Protein AF-A0A923VGC0-F1 (afdb_monomer_lite)

pLDDT: mean 91.47, std 9.81, range [55.91, 98.12]

Secondary structure (DSSP, 8-state):
--HHHHHHTTSS-EEEE--STTHHHHHHHHHTTS-EEEE-S-HHHHHHHHTT--TT--S--

Sequence (61 aa):
MGIFSDIAAKQKSIAIIGLGYVGLPLALEFAKKFKVVGFDINPKRVSMLNNHEDPSKEVSP

Foldseek 3Di:
DDPVVCFQVQVDEAEQEACPLPRVVVQVVVVVRGHYHYDYPDVVCVVCVVVVHDPPPSDPD

Radius of gyration: 12.61 Å; chains: 1; bounding box: 37×19×26 Å

Structure (mmCIF, N/CA/C/O backbone):
data_AF-A0A923VGC0-F1
#
_entry.id   AF-A0A923VGC0-F1
#
loop_
_atom_site.group_PDB
_atom_site.id
_atom_site.type_symbol
_atom_site.label_atom_id
_atom_site.label_alt_id
_atom_site.label_comp_id
_atom_site.label_asym_id
_atom_site.label_entity_id
_atom_site.label_seq_id
_atom_site.pdbx_PDB_ins_code
_atom_site.Cartn_x
_atom_site.Cartn_y
_atom_site.Cartn_z
_atom_site.occupancy
_atom_site.B_iso_or_equiv
_atom_site.auth_seq_id
_atom_site.auth_comp_id
_atom_site.auth_asym_id
_atom_site.auth_atom_id
_atom_site.pdbx_PDB_model_num
ATOM 1 N N . MET A 1 1 ? -25.258 5.302 10.552 1.00 66.31 1 MET A N 1
ATOM 2 C CA . MET A 1 1 ? -23.802 5.117 10.744 1.00 66.31 1 MET A CA 1
ATOM 3 C C . MET A 1 1 ? -23.083 5.767 9.577 1.00 66.31 1 MET A C 1
ATOM 5 O O . MET A 1 1 ? -23.542 5.618 8.452 1.00 66.31 1 MET A O 1
ATOM 9 N N . GLY A 1 2 ? -22.068 6.591 9.844 1.00 89.75 2 GLY A N 1
ATOM 10 C CA . GLY A 1 2 ? -21.341 7.325 8.805 1.00 89.75 2 GLY A CA 1
ATOM 11 C C . GLY A 1 2 ? -20.246 6.471 8.168 1.00 89.75 2 GLY A C 1
ATOM 12 O O . GLY A 1 2 ? -19.700 5.583 8.816 1.00 89.75 2 GLY A O 1
ATOM 13 N N . ILE A 1 3 ? -19.881 6.780 6.920 1.00 93.44 3 ILE A N 1
ATOM 14 C CA . ILE A 1 3 ? -18.841 6.059 6.164 1.00 93.44 3 ILE A CA 1
ATOM 15 C C . ILE A 1 3 ? -17.529 5.908 6.946 1.00 93.44 3 ILE A C 1
ATOM 17 O O . ILE A 1 3 ? -16.923 4.841 6.941 1.00 93.44 3 ILE A O 1
ATOM 21 N N . PHE A 1 4 ? -17.123 6.952 7.672 1.00 94.00 4 PHE A N 1
ATOM 22 C CA . PHE A 1 4 ? -15.927 6.914 8.506 1.00 94.00 4 PHE A CA 1
ATOM 23 C C . PHE A 1 4 ? -16.050 5.905 9.654 1.00 94.00 4 PHE A C 1
ATOM 25 O O . PHE A 1 4 ? -15.111 5.154 9.897 1.00 94.00 4 PHE A O 1
ATOM 32 N N . SER A 1 5 ? -17.204 5.843 10.327 1.00 96.38 5 SER A N 1
ATOM 33 C CA . SER A 1 5 ? -17.450 4.886 11.412 1.00 96.38 5 SER A CA 1
ATOM 34 C C . SER A 1 5 ? -17.338 3.443 10.921 1.00 96.38 5 SER A C 1
ATOM 36 O O . SER A 1 5 ? -16.717 2.625 11.592 1.00 96.38 5 SER A O 1
ATOM 38 N N . ASP A 1 6 ? -17.866 3.142 9.733 1.00 96.31 6 ASP A N 1
ATOM 39 C CA . ASP A 1 6 ? -17.802 1.797 9.147 1.00 96.31 6 ASP A CA 1
ATOM 40 C C . ASP A 1 6 ? -16.362 1.398 8.767 1.00 96.31 6 ASP A C 1
ATOM 42 O O . ASP A 1 6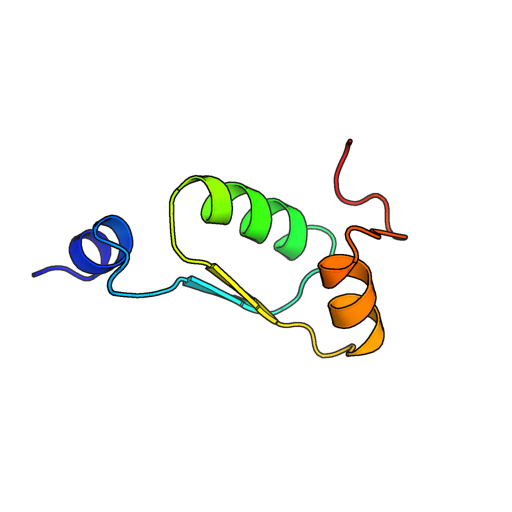 ? -15.967 0.240 8.925 1.00 96.31 6 ASP A O 1
ATOM 46 N N . ILE A 1 7 ? -15.561 2.351 8.271 1.00 96.31 7 ILE A N 1
ATOM 47 C CA . ILE A 1 7 ? -14.136 2.147 7.956 1.00 96.31 7 ILE A CA 1
ATOM 48 C C . ILE A 1 7 ? -13.325 1.965 9.246 1.00 96.31 7 ILE A C 1
ATOM 50 O O . ILE A 1 7 ? -12.508 1.049 9.337 1.00 96.31 7 ILE A O 1
ATOM 54 N N . ALA A 1 8 ? -13.580 2.792 10.264 1.00 94.50 8 ALA A N 1
ATOM 55 C CA . ALA A 1 8 ? -12.933 2.701 11.571 1.00 94.50 8 ALA A CA 1
ATOM 56 C C . ALA A 1 8 ? -13.260 1.379 12.285 1.00 94.50 8 ALA A C 1
ATOM 58 O O . ALA A 1 8 ? -12.378 0.767 12.882 1.00 94.50 8 ALA A O 1
ATOM 59 N N . ALA A 1 9 ? -14.495 0.889 12.148 1.00 95.69 9 ALA A N 1
ATOM 60 C CA . ALA A 1 9 ? -14.923 -0.427 12.622 1.00 95.69 9 ALA A CA 1
ATOM 61 C C . ALA A 1 9 ? -14.462 -1.590 11.715 1.00 95.69 9 ALA A C 1
ATOM 63 O O . ALA A 1 9 ? -14.822 -2.739 11.966 1.00 95.69 9 ALA A O 1
ATOM 64 N N . LYS A 1 10 ? -13.685 -1.312 10.654 1.00 93.75 10 LYS A N 1
ATOM 65 C CA . LYS A 1 10 ? -13.170 -2.280 9.665 1.00 93.75 10 LYS A CA 1
ATOM 66 C C . LYS A 1 10 ? -14.255 -3.110 8.954 1.00 93.75 10 LYS A C 1
ATOM 68 O O . LYS A 1 10 ? -13.959 -4.168 8.399 1.00 93.75 10 LYS A O 1
ATOM 73 N N . GLN A 1 11 ? -15.496 -2.623 8.922 1.00 95.81 11 GLN A N 1
ATOM 74 C CA . GLN A 1 11 ? -16.610 -3.230 8.180 1.00 95.81 11 GLN A CA 1
ATOM 75 C C . GLN A 1 11 ? -16.547 -2.891 6.684 1.00 95.81 11 GLN A C 1
ATOM 77 O O . GLN A 1 11 ? -17.017 -3.657 5.845 1.00 95.81 11 GLN A O 1
ATOM 82 N N . LYS A 1 12 ? -15.920 -1.760 6.342 1.00 96.31 12 LYS A N 1
ATOM 83 C CA . LYS A 1 12 ? -15.593 -1.355 4.969 1.00 96.31 12 LYS A CA 1
ATOM 84 C C . LYS A 1 12 ? -14.083 -1.286 4.771 1.00 96.31 12 LYS A C 1
ATOM 86 O O . LYS A 1 12 ? -13.326 -1.138 5.728 1.00 96.31 12 LYS A O 1
ATOM 91 N N . SER A 1 13 ? -13.659 -1.420 3.517 1.00 96.75 13 SER A N 1
ATOM 92 C CA . SER A 1 13 ? -12.245 -1.384 3.129 1.00 96.75 13 SER A CA 1
ATOM 93 C C . SER A 1 13 ? -11.946 -0.140 2.299 1.00 96.75 13 SER A C 1
ATOM 95 O O . SER A 1 13 ? 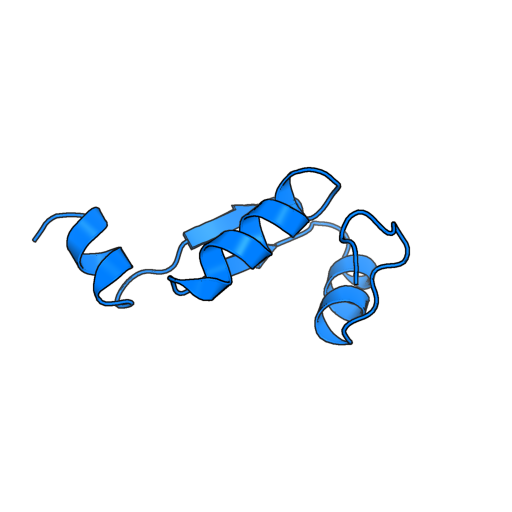-12.815 0.338 1.572 1.00 96.75 13 SER A O 1
ATOM 97 N N . ILE A 1 14 ? -10.715 0.351 2.388 1.00 97.88 14 ILE A N 1
ATOM 98 C CA . ILE A 1 14 ? -10.174 1.391 1.509 1.00 97.88 14 ILE A CA 1
ATOM 99 C C . ILE A 1 14 ? -9.477 0.692 0.340 1.00 97.88 14 ILE A C 1
ATOM 101 O O . ILE A 1 14 ? -8.642 -0.180 0.566 1.00 97.88 14 ILE A O 1
ATOM 105 N N . ALA A 1 15 ? -9.805 1.061 -0.896 1.00 98.06 15 ALA A N 1
ATOM 106 C CA . ALA A 1 15 ? -9.082 0.590 -2.074 1.00 98.06 15 ALA A CA 1
ATOM 107 C C . ALA A 1 15 ? -8.106 1.672 -2.549 1.00 98.06 15 ALA A C 1
ATOM 109 O O . ALA A 1 15 ? -8.512 2.819 -2.736 1.00 98.06 15 ALA A O 1
ATOM 110 N N . ILE A 1 16 ? -6.839 1.309 -2.753 1.00 98.06 16 ILE A N 1
ATOM 111 C CA . ILE A 1 16 ? -5.825 2.181 -3.359 1.00 98.06 16 ILE A CA 1
ATOM 112 C C . ILE A 1 16 ? -5.500 1.629 -4.748 1.00 98.06 16 ILE A C 1
ATOM 114 O O . ILE A 1 16 ? -5.039 0.494 -4.873 1.00 98.06 16 ILE A O 1
ATOM 118 N N . ILE A 1 17 ? -5.786 2.422 -5.783 1.00 97.94 17 ILE A N 1
ATOM 119 C CA . ILE A 1 17 ? -5.603 2.059 -7.194 1.00 97.94 17 ILE A CA 1
ATOM 120 C C . ILE A 1 17 ? -4.313 2.704 -7.706 1.00 97.94 17 ILE A C 1
ATOM 122 O O . ILE A 1 17 ? -4.190 3.927 -7.713 1.00 97.94 17 ILE A O 1
ATOM 126 N N . GLY A 1 18 ? -3.378 1.872 -8.156 1.00 96.00 18 GLY A N 1
ATOM 127 C CA . GLY A 1 18 ? -2.012 2.250 -8.497 1.00 96.00 18 GLY A CA 1
ATOM 128 C C . GLY A 1 18 ? -1.106 2.138 -7.276 1.00 96.00 18 GLY A C 1
ATOM 129 O O . GLY A 1 18 ? -1.289 2.849 -6.291 1.00 96.00 18 GLY A O 1
ATOM 130 N N . LEU A 1 19 ? -0.112 1.255 -7.340 1.00 95.25 19 LEU A N 1
ATOM 131 C CA . LEU A 1 19 ? 0.803 0.975 -6.235 1.00 95.25 19 LEU A CA 1
ATOM 132 C C . LEU A 1 19 ? 2.211 1.475 -6.533 1.00 95.25 19 LEU A C 1
ATOM 134 O O . LEU A 1 19 ? 3.150 0.813 -6.132 1.00 95.25 19 LEU A O 1
ATOM 138 N N . GLY A 1 20 ? 2.378 2.584 -7.254 1.00 91.69 20 GLY A N 1
ATOM 139 C CA . GLY A 1 20 ? 3.681 3.240 -7.453 1.00 91.69 20 GLY A CA 1
ATOM 140 C C . GLY A 1 20 ? 4.075 4.152 -6.283 1.00 91.69 20 GLY A C 1
ATOM 141 O O . GLY A 1 20 ? 3.500 4.051 -5.197 1.00 91.69 20 GLY A O 1
ATOM 142 N N . TYR A 1 21 ? 4.970 5.108 -6.552 1.00 90.56 21 TYR A N 1
ATOM 143 C CA . TYR A 1 21 ? 5.639 5.947 -5.547 1.00 90.56 21 TYR A CA 1
ATOM 144 C C . TYR A 1 21 ? 4.727 6.590 -4.500 1.00 90.56 21 TYR A C 1
ATOM 146 O O . TYR A 1 21 ? 5.094 6.692 -3.337 1.00 90.56 21 TYR A O 1
ATOM 154 N N . VAL A 1 22 ? 3.525 7.014 -4.890 1.00 92.88 22 VAL A N 1
ATOM 155 C CA . VAL A 1 22 ? 2.559 7.616 -3.958 1.00 92.88 22 VAL A CA 1
ATOM 156 C C . VAL A 1 22 ? 1.624 6.566 -3.361 1.00 92.88 22 VAL A C 1
ATOM 158 O O . VAL A 1 22 ? 1.322 6.590 -2.168 1.00 92.88 22 VAL A O 1
ATOM 161 N N . GLY A 1 23 ? 1.141 5.647 -4.194 1.00 94.69 23 GLY A N 1
ATOM 162 C CA . GLY A 1 23 ? 0.087 4.715 -3.813 1.00 94.69 23 GLY A CA 1
ATOM 163 C C . GLY A 1 23 ? 0.555 3.634 -2.846 1.00 94.69 23 GLY A C 1
ATOM 164 O O . GLY A 1 23 ? -0.173 3.314 -1.909 1.00 94.69 23 GLY A O 1
ATOM 165 N N . LEU A 1 24 ? 1.768 3.103 -3.022 1.00 94.94 24 LEU A N 1
ATOM 166 C CA . LEU A 1 24 ? 2.298 2.052 -2.154 1.00 94.94 24 LEU A CA 1
ATOM 167 C C . LEU A 1 24 ? 2.544 2.550 -0.716 1.00 94.94 24 LEU A C 1
ATOM 169 O O . LEU A 1 24 ? 1.967 1.951 0.196 1.00 94.94 24 LEU A O 1
ATOM 173 N N . PRO A 1 25 ? 3.278 3.655 -0.466 1.00 94.44 25 PRO A N 1
ATOM 174 C CA . PRO A 1 25 ? 3.411 4.190 0.890 1.00 94.44 25 PRO A CA 1
ATOM 175 C C . PRO A 1 25 ? 2.059 4.526 1.530 1.00 94.44 25 PRO A C 1
ATOM 177 O O . PRO A 1 25 ? 1.832 4.215 2.698 1.00 94.44 25 PRO A O 1
ATOM 180 N N . LEU A 1 26 ? 1.118 5.089 0.763 1.00 95.75 26 LEU A N 1
ATOM 181 C CA . LEU A 1 26 ? -0.221 5.417 1.258 1.00 95.75 26 LEU A CA 1
ATOM 182 C C . LEU A 1 26 ? -1.018 4.168 1.661 1.00 95.75 26 LEU A C 1
ATOM 184 O O . LEU A 1 26 ? -1.660 4.153 2.714 1.00 95.75 26 LEU A O 1
ATOM 188 N N . ALA A 1 27 ? -0.973 3.116 0.839 1.00 96.44 27 ALA A N 1
ATOM 189 C CA . ALA A 1 27 ? -1.626 1.847 1.131 1.00 96.44 27 ALA A CA 1
ATOM 190 C C . ALA A 1 27 ? -1.075 1.229 2.422 1.00 96.44 27 ALA A C 1
ATOM 192 O O . ALA A 1 27 ? -1.859 0.784 3.261 1.00 96.44 27 ALA A O 1
ATOM 193 N N . LEU A 1 28 ? 0.247 1.261 2.615 1.00 94.44 28 LEU A N 1
ATOM 194 C CA . LEU A 1 28 ? 0.897 0.747 3.820 1.00 94.44 28 LEU A CA 1
ATOM 195 C C . LEU A 1 28 ? 0.542 1.567 5.065 1.00 94.44 28 LEU A C 1
ATOM 197 O O . LEU A 1 28 ? 0.173 0.989 6.087 1.00 94.44 28 LEU A O 1
ATOM 201 N N . GLU A 1 29 ? 0.585 2.900 4.993 1.00 95.94 29 GLU A N 1
ATOM 202 C CA . GLU A 1 29 ? 0.219 3.756 6.128 1.00 95.94 29 GLU A CA 1
ATOM 203 C C . GLU A 1 29 ? -1.248 3.584 6.535 1.00 95.94 29 GLU A C 1
ATOM 205 O O . GLU A 1 29 ? -1.562 3.507 7.727 1.00 95.94 29 GLU A O 1
ATOM 210 N N . PHE A 1 30 ? -2.165 3.454 5.572 1.00 96.81 30 PHE A N 1
ATOM 211 C CA . PHE A 1 30 ? -3.558 3.158 5.894 1.00 96.81 30 PHE A CA 1
ATOM 212 C C . PHE A 1 30 ? -3.750 1.736 6.418 1.00 96.81 30 PHE A C 1
ATOM 214 O O . PHE A 1 30 ? -4.564 1.551 7.325 1.00 96.81 30 PHE A O 1
ATOM 221 N N . ALA A 1 31 ? -2.998 0.750 5.923 1.00 96.00 31 ALA A N 1
ATOM 222 C CA . ALA A 1 31 ? -3.095 -0.639 6.372 1.00 96.00 31 ALA A CA 1
ATOM 223 C C . ALA A 1 31 ? -2.715 -0.810 7.853 1.00 96.00 31 ALA A C 1
ATOM 225 O O . ALA A 1 31 ? -3.237 -1.704 8.520 1.00 96.00 31 ALA A O 1
ATOM 226 N N . LYS A 1 32 ? -1.896 0.095 8.415 1.00 95.44 32 LYS A N 1
ATOM 227 C CA . LYS A 1 32 ? -1.612 0.141 9.863 1.00 95.44 32 LYS A CA 1
ATOM 228 C C . LYS A 1 32 ? -2.868 0.380 10.714 1.00 95.44 32 LYS A C 1
ATOM 230 O O . LYS A 1 32 ? -2.884 0.014 11.887 1.00 95.44 32 LYS A O 1
ATOM 235 N N . LYS A 1 33 ? -3.912 1.014 10.162 1.00 96.31 33 LYS A N 1
ATOM 236 C CA . LYS A 1 33 ? -5.115 1.442 10.908 1.00 96.31 33 LYS A CA 1
ATOM 237 C C . LYS A 1 33 ? -6.411 0.809 10.398 1.00 96.31 33 LYS A C 1
ATOM 239 O O . LYS A 1 33 ? -7.276 0.453 11.198 1.00 96.31 33 LYS A O 1
ATOM 244 N N . PHE A 1 34 ? -6.549 0.636 9.089 1.00 97.50 34 PHE A N 1
ATOM 245 C CA . PHE A 1 34 ? -7.789 0.247 8.420 1.00 97.50 34 PHE A CA 1
ATOM 246 C C . PHE A 1 34 ? -7.602 -1.004 7.562 1.00 97.50 34 PHE A C 1
ATOM 248 O O . PHE A 1 34 ? -6.485 -1.420 7.266 1.00 97.50 34 PHE A O 1
ATOM 255 N N . LYS A 1 35 ? -8.715 -1.605 7.131 1.00 97.81 35 LYS A N 1
ATOM 256 C CA . LYS A 1 35 ? -8.679 -2.654 6.109 1.00 97.81 35 LYS A CA 1
ATOM 257 C C . LYS A 1 35 ? -8.419 -2.000 4.749 1.00 97.81 35 LYS A C 1
ATOM 259 O O . LYS A 1 35 ? -9.222 -1.177 4.310 1.00 97.81 35 LYS A O 1
ATOM 264 N N . VAL A 1 36 ? -7.313 -2.356 4.098 1.00 98.12 36 VAL A N 1
ATOM 265 C CA . VAL A 1 36 ? -6.888 -1.777 2.814 1.00 98.12 36 VAL A CA 1
ATOM 266 C C . VAL A 1 36 ? -6.734 -2.873 1.765 1.00 98.12 36 VAL A C 1
ATOM 268 O O . VAL A 1 36 ? -6.249 -3.959 2.071 1.00 98.12 36 VAL A O 1
ATOM 271 N N . VAL A 1 37 ? -7.146 -2.582 0.532 1.00 97.81 37 VAL A N 1
ATOM 272 C CA . VAL A 1 37 ? -6.897 -3.404 -0.656 1.00 97.81 37 VAL A CA 1
ATOM 273 C C . VAL A 1 37 ? -6.081 -2.573 -1.640 1.00 97.81 37 VAL A C 1
ATOM 275 O O . VAL A 1 37 ? -6.538 -1.528 -2.102 1.00 97.81 37 VAL A O 1
ATOM 278 N N . GLY A 1 38 ? -4.868 -3.024 -1.949 1.00 97.19 38 GLY A N 1
ATOM 279 C CA . GLY A 1 38 ? -4.055 -2.447 -3.015 1.00 97.19 38 GLY A CA 1
ATOM 280 C C . GLY A 1 38 ? -4.378 -3.094 -4.359 1.00 97.19 38 GLY A C 1
ATOM 281 O O . GLY A 1 38 ? -4.525 -4.313 -4.436 1.00 97.19 38 GLY A O 1
ATOM 282 N N . PHE A 1 39 ? -4.468 -2.294 -5.415 1.00 97.69 39 PHE A N 1
ATOM 283 C CA . PHE A 1 39 ? -4.629 -2.770 -6.787 1.00 97.69 39 PHE A CA 1
ATOM 284 C C . PHE A 1 39 ? -3.617 -2.082 -7.696 1.00 97.69 39 PHE A C 1
ATOM 286 O O . PHE A 1 39 ? -3.459 -0.865 -7.641 1.00 97.69 39 PHE A O 1
ATOM 293 N N . ASP A 1 40 ? -2.991 -2.844 -8.585 1.00 96.62 40 ASP A N 1
ATOM 294 C CA . ASP A 1 40 ? -2.161 -2.317 -9.662 1.00 96.62 40 ASP A CA 1
ATOM 295 C C . ASP A 1 40 ? -2.482 -3.063 -10.960 1.00 96.62 40 ASP A C 1
ATOM 297 O O . ASP A 1 40 ? -2.816 -4.249 -10.934 1.00 96.62 40 ASP A O 1
ATOM 301 N N . ILE A 1 41 ? -2.385 -2.372 -12.097 1.00 97.19 41 ILE A N 1
ATOM 302 C CA . ILE A 1 41 ? -2.620 -2.979 -13.412 1.00 97.19 41 ILE A CA 1
ATOM 303 C C . ILE A 1 41 ? -1.527 -3.991 -13.775 1.00 97.19 41 ILE A C 1
ATOM 305 O O . ILE A 1 41 ? -1.746 -4.868 -14.608 1.00 97.19 41 ILE A O 1
ATOM 309 N N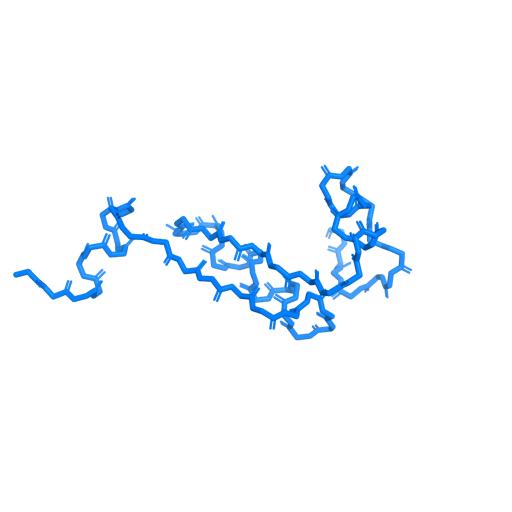 . ASN A 1 42 ? -0.346 -3.880 -13.162 1.00 95.44 42 ASN A N 1
ATOM 310 C CA . ASN A 1 42 ? 0.766 -4.783 -13.383 1.00 95.44 42 ASN A CA 1
ATOM 311 C C . ASN A 1 42 ? 0.698 -5.9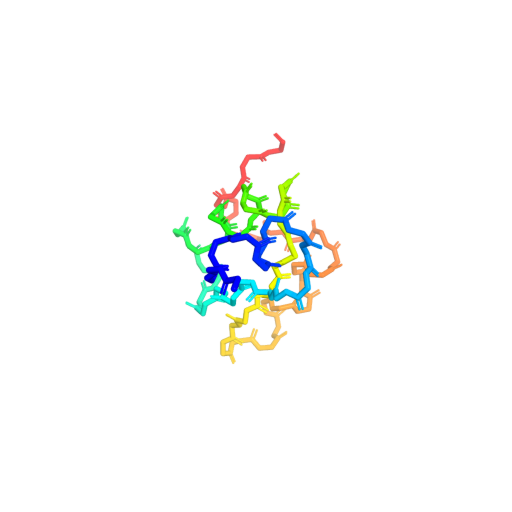84 -12.413 1.00 95.44 42 ASN A C 1
ATOM 313 O O . ASN A 1 42 ? 1.098 -5.857 -11.249 1.00 95.44 42 ASN A O 1
ATOM 317 N N . PRO A 1 43 ? 0.289 -7.183 -12.874 1.00 96.00 43 PRO A N 1
ATOM 318 C CA . PRO A 1 43 ? 0.156 -8.352 -12.004 1.00 96.00 43 PRO A CA 1
ATOM 319 C C . PRO A 1 43 ? 1.497 -8.815 -11.422 1.00 96.00 43 PRO A C 1
ATOM 321 O O . PRO A 1 43 ? 1.537 -9.337 -10.308 1.00 96.00 43 PRO A O 1
ATOM 324 N N . LYS A 1 44 ? 2.613 -8.586 -12.131 1.00 94.75 44 LYS A N 1
ATOM 325 C CA . LYS A 1 44 ? 3.953 -8.902 -11.622 1.00 94.75 44 LYS A CA 1
ATOM 326 C C . LYS A 1 44 ? 4.286 -8.030 -10.414 1.00 94.75 44 LYS A C 1
ATOM 328 O O . LYS A 1 44 ? 4.778 -8.554 -9.422 1.00 94.75 44 LYS A O 1
ATOM 333 N N . ARG A 1 45 ? 3.971 -6.729 -10.468 1.00 92.38 45 ARG A N 1
ATOM 334 C CA . ARG A 1 45 ? 4.168 -5.813 -9.333 1.00 92.38 45 ARG A CA 1
ATOM 335 C C . 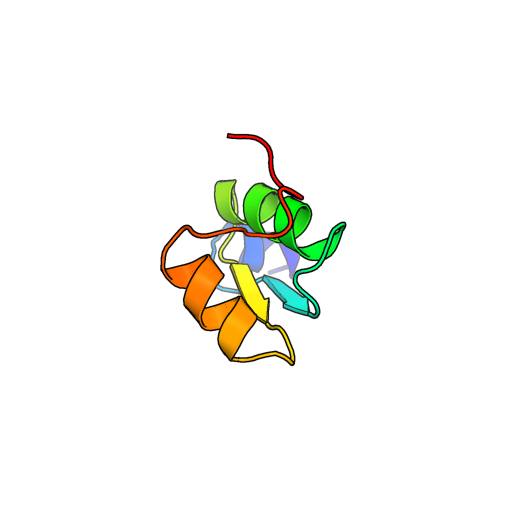ARG A 1 45 ? 3.354 -6.263 -8.122 1.00 92.38 45 ARG A C 1
ATOM 337 O O . ARG A 1 45 ? 3.913 -6.377 -7.040 1.00 92.38 45 ARG A O 1
ATOM 344 N N . VAL A 1 46 ? 2.074 -6.588 -8.313 1.00 94.81 46 VAL A N 1
ATOM 345 C CA . VAL A 1 46 ? 1.214 -7.108 -7.234 1.00 94.81 46 VAL A CA 1
ATOM 346 C C . VAL A 1 46 ? 1.801 -8.381 -6.616 1.00 94.81 46 VAL A C 1
ATOM 348 O O . VAL A 1 46 ? 1.878 -8.487 -5.395 1.00 94.81 46 VAL A O 1
ATOM 351 N N . SER A 1 47 ? 2.260 -9.329 -7.439 1.00 95.56 47 SER A N 1
ATOM 352 C CA . SER A 1 47 ? 2.878 -10.566 -6.947 1.00 95.56 47 SER A CA 1
ATOM 353 C C . SER A 1 47 ? 4.149 -10.309 -6.137 1.00 95.56 47 SER A C 1
ATOM 355 O O . SER A 1 47 ? 4.333 -10.944 -5.105 1.00 95.56 47 SER A O 1
ATOM 357 N N . MET A 1 48 ? 5.018 -9.401 -6.587 1.00 93.81 48 MET A N 1
ATOM 358 C CA . MET A 1 48 ? 6.250 -9.052 -5.872 1.00 93.81 48 MET A CA 1
ATOM 359 C C . MET A 1 48 ? 5.942 -8.398 -4.521 1.00 93.81 48 MET A C 1
ATOM 361 O O . MET A 1 48 ? 6.456 -8.836 -3.496 1.00 93.81 48 MET A O 1
ATOM 365 N N . LEU A 1 49 ? 5.020 -7.431 -4.492 1.00 93.69 49 LEU A N 1
ATOM 366 C CA . LEU A 1 49 ? 4.625 -6.750 -3.257 1.00 93.69 49 LEU A CA 1
ATOM 367 C C . LEU A 1 49 ? 3.990 -7.710 -2.239 1.00 93.69 49 LEU A C 1
ATOM 369 O O . LEU A 1 49 ? 4.296 -7.627 -1.052 1.00 93.69 49 LEU A O 1
ATOM 373 N N . ASN A 1 50 ? 3.174 -8.671 -2.688 1.00 93.69 50 ASN A N 1
ATOM 374 C CA . ASN A 1 50 ? 2.630 -9.724 -1.818 1.00 93.69 50 ASN A CA 1
ATOM 375 C C . ASN A 1 50 ? 3.717 -10.656 -1.249 1.00 93.69 50 ASN A C 1
ATOM 377 O O . ASN A 1 50 ? 3.526 -11.245 -0.187 1.00 93.69 50 ASN A O 1
ATOM 381 N N . ASN A 1 51 ? 4.861 -10.760 -1.929 1.00 94.44 51 ASN A N 1
ATOM 382 C CA . ASN A 1 51 ? 6.042 -11.485 -1.467 1.00 94.44 51 ASN A CA 1
ATOM 383 C C . ASN A 1 51 ? 7.011 -10.600 -0.658 1.00 94.44 51 ASN A C 1
ATOM 385 O O . ASN A 1 51 ? 8.109 -11.048 -0.345 1.00 94.44 51 ASN A O 1
ATOM 389 N N . HIS A 1 52 ? 6.610 -9.381 -0.276 1.00 89.69 52 HIS A N 1
ATOM 390 C CA . HIS A 1 52 ? 7.441 -8.396 0.433 1.00 89.69 52 HIS A CA 1
ATOM 391 C C . HIS A 1 52 ? 8.656 -7.905 -0.376 1.00 89.69 52 HIS A C 1
ATOM 393 O O . HIS A 1 52 ? 9.645 -7.440 0.189 1.00 89.69 52 HIS A O 1
ATOM 399 N N . GLU A 1 53 ? 8.576 -7.968 -1.704 1.00 89.19 53 GLU A N 1
ATOM 400 C CA . GLU A 1 53 ? 9.599 -7.466 -2.616 1.00 89.19 53 GLU A CA 1
ATOM 401 C C . GLU A 1 53 ? 9.135 -6.150 -3.259 1.00 89.19 53 GLU A C 1
ATOM 403 O O . GLU A 1 53 ? 8.243 -6.143 -4.110 1.00 89.19 53 GLU A O 1
ATOM 408 N N . ASP A 1 54 ? 9.768 -5.029 -2.893 1.00 84.94 54 ASP A N 1
ATOM 409 C CA . ASP A 1 54 ? 9.629 -3.759 -3.617 1.00 84.94 54 ASP A CA 1
ATOM 410 C C . ASP A 1 54 ? 10.916 -3.432 -4.403 1.00 84.94 54 ASP A C 1
ATOM 412 O O . ASP A 1 54 ? 11.877 -2.895 -3.842 1.00 84.94 54 ASP A O 1
ATOM 416 N N . PRO A 1 55 ? 10.958 -3.702 -5.721 1.00 73.56 55 PRO A N 1
ATOM 417 C CA . PRO A 1 55 ? 12.126 -3.405 -6.545 1.00 73.56 55 PRO A CA 1
ATOM 418 C C . PRO A 1 55 ? 12.305 -1.901 -6.786 1.00 73.56 55 PRO A C 1
ATOM 420 O O . PRO A 1 55 ? 13.392 -1.474 -7.174 1.00 73.56 55 PRO A O 1
ATOM 423 N N . SER A 1 56 ? 11.251 -1.101 -6.589 1.00 75.50 56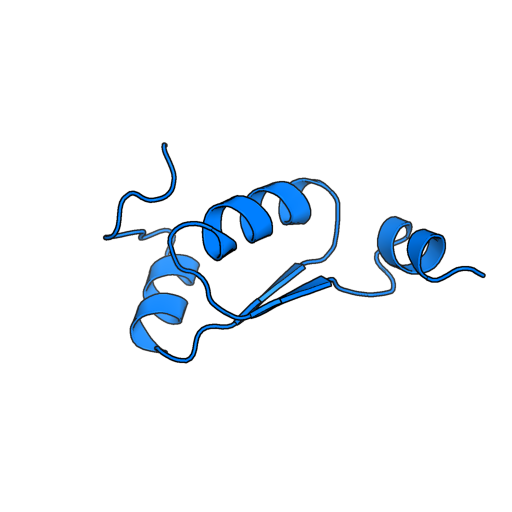 SER A N 1
ATOM 424 C CA . SER A 1 56 ? 11.291 0.343 -6.814 1.00 75.50 56 SER A CA 1
ATOM 425 C C . SER A 1 56 ? 11.885 1.123 -5.639 1.00 75.50 56 SER A C 1
ATOM 427 O O . SER A 1 56 ? 12.267 2.276 -5.831 1.00 75.50 56 SER A O 1
ATOM 429 N N . LYS A 1 57 ? 12.062 0.482 -4.469 1.00 74.56 57 LYS A N 1
ATOM 430 C CA . LYS A 1 57 ? 12.550 1.114 -3.227 1.00 74.56 57 LYS A CA 1
ATOM 431 C C . LYS A 1 57 ? 11.755 2.375 -2.868 1.00 74.56 57 LYS A C 1
ATOM 433 O O . LYS A 1 57 ? 12.296 3.320 -2.297 1.00 74.56 57 LYS A O 1
ATOM 438 N N . GLU A 1 58 ? 10.485 2.413 -3.257 1.00 72.81 58 GLU A N 1
ATOM 439 C CA . GLU A 1 58 ? 9.592 3.541 -2.982 1.00 72.81 58 GLU A CA 1
ATOM 440 C C . GLU A 1 58 ? 9.190 3.554 -1.508 1.00 72.81 58 GLU A C 1
ATOM 442 O O . GLU A 1 58 ? 8.755 4.578 -0.982 1.00 72.81 58 GLU A O 1
ATOM 447 N N . VAL A 1 59 ? 9.387 2.421 -0.835 1.00 65.62 59 VAL A N 1
ATOM 448 C CA . VAL A 1 59 ? 9.291 2.275 0.609 1.00 65.62 59 VAL A CA 1
ATOM 449 C C . VAL A 1 59 ? 10.676 2.011 1.202 1.00 65.62 59 VAL A C 1
ATOM 451 O O . VAL A 1 59 ? 11.447 1.187 0.706 1.00 65.62 59 VAL A O 1
ATOM 454 N N . SER A 1 60 ? 11.003 2.743 2.264 1.00 58.78 60 SER A N 1
ATOM 455 C CA . SER A 1 60 ? 12.183 2.482 3.094 1.00 58.78 60 SER A CA 1
ATOM 456 C C . SER A 1 60 ? 11.964 1.212 3.936 1.00 58.78 60 SER A C 1
ATOM 458 O O . SER A 1 60 ? 10.809 0.943 4.278 1.00 58.78 60 SER A O 1
ATOM 460 N N . PRO A 1 61 ? 13.027 0.457 4.289 1.00 55.91 61 PRO A N 1
ATOM 461 C CA . PRO A 1 61 ? 12.943 -0.658 5.238 1.00 55.91 61 PRO A CA 1
ATOM 462 C C . PRO A 1 61 ? 12.360 -0.259 6.598 1.00 55.91 61 PRO A C 1
ATOM 464 O O . PRO A 1 61 ? 12.578 0.904 7.015 1.00 55.91 61 PRO A O 1
#